Protein AF-A0AAV1NYB8-F1 (afdb_monomer_lite)

Structure (mmCIF, N/CA/C/O backbone):
data_AF-A0AAV1NYB8-F1
#
_entry.id   AF-A0AAV1NYB8-F1
#
loop_
_atom_site.group_PDB
_atom_site.id
_atom_site.type_symbol
_atom_site.label_atom_id
_atom_site.label_alt_id
_atom_site.label_comp_id
_atom_site.label_asym_id
_atom_site.label_entity_id
_atom_site.label_seq_id
_atom_site.pdbx_PDB_ins_code
_atom_site.Cartn_x
_atom_site.Cartn_y
_atom_site.Cartn_z
_atom_site.occupancy
_atom_site.B_iso_or_equiv
_atom_site.auth_seq_id
_atom_site.auth_comp_id
_atom_site.auth_asym_id
_atom_site.auth_atom_id
_atom_site.pdbx_PDB_model_num
ATOM 1 N N . MET A 1 1 ? 60.562 -51.998 -95.202 1.00 35.28 1 MET A N 1
ATOM 2 C CA . MET A 1 1 ? 60.483 -51.158 -93.987 1.00 35.28 1 MET A CA 1
ATOM 3 C C . MET A 1 1 ? 59.344 -50.171 -94.219 1.00 35.28 1 MET A C 1
ATOM 5 O O . MET A 1 1 ? 59.458 -49.391 -95.149 1.00 35.28 1 MET A O 1
ATOM 9 N N . THR A 1 2 ? 58.123 -50.506 -93.773 1.00 35.06 2 THR A N 1
ATOM 10 C CA . THR A 1 2 ? 57.454 -50.015 -92.529 1.00 35.06 2 THR A CA 1
ATOM 11 C C . THR A 1 2 ? 57.123 -48.520 -92.637 1.00 35.06 2 THR A C 1
ATOM 13 O O . THR A 1 2 ? 58.042 -47.716 -92.606 1.00 35.06 2 THR A O 1
ATOM 16 N N . LEU A 1 3 ? 55.913 -48.127 -93.057 1.00 37.06 3 LEU A N 1
ATOM 17 C CA . LEU A 1 3 ? 54.604 -48.089 -92.360 1.00 37.06 3 LEU A CA 1
ATOM 18 C C . LEU A 1 3 ? 54.512 -47.000 -91.270 1.00 37.06 3 LEU A C 1
ATOM 20 O O . LEU A 1 3 ? 55.313 -47.002 -90.344 1.00 37.06 3 LEU A O 1
ATOM 24 N N . ALA A 1 4 ? 53.423 -46.225 -91.380 1.00 39.03 4 ALA A N 1
ATOM 25 C CA . ALA A 1 4 ? 52.626 -45.570 -90.334 1.00 39.03 4 ALA A CA 1
ATOM 26 C C . ALA A 1 4 ? 52.867 -44.076 -90.037 1.00 39.03 4 ALA A C 1
ATOM 28 O O . ALA A 1 4 ? 53.875 -43.682 -89.460 1.00 39.03 4 ALA A O 1
ATOM 29 N N . ASP A 1 5 ? 51.855 -43.290 -90.426 1.00 39.59 5 ASP A N 1
ATOM 30 C CA . ASP A 1 5 ? 51.151 -42.261 -89.650 1.00 39.59 5 ASP A CA 1
ATOM 31 C C . ASP A 1 5 ? 51.909 -41.580 -88.504 1.00 39.59 5 ASP A C 1
ATOM 33 O O . ASP A 1 5 ? 52.023 -42.106 -87.397 1.00 39.59 5 ASP A O 1
ATOM 37 N N . ALA A 1 6 ? 52.258 -40.314 -88.725 1.00 41.47 6 ALA A N 1
ATOM 38 C CA . ALA A 1 6 ? 52.273 -39.331 -87.656 1.00 41.47 6 ALA A CA 1
ATOM 39 C C . ALA A 1 6 ? 51.040 -38.445 -87.845 1.00 41.47 6 ALA A C 1
ATOM 41 O O . ALA A 1 6 ? 50.960 -37.657 -88.785 1.00 41.47 6 ALA A O 1
ATOM 42 N N . VAL A 1 7 ? 50.060 -38.655 -86.968 1.00 41.53 7 VAL A N 1
ATOM 43 C CA . VAL A 1 7 ? 48.890 -37.804 -86.755 1.00 41.53 7 VAL A CA 1
ATOM 44 C C . VAL A 1 7 ? 49.335 -36.344 -86.776 1.00 41.53 7 VAL A C 1
ATOM 46 O O . VAL A 1 7 ? 50.182 -35.949 -85.973 1.00 41.53 7 VAL A O 1
ATOM 49 N N . ASP A 1 8 ? 48.758 -35.557 -87.683 1.00 40.66 8 ASP A N 1
ATOM 50 C CA . ASP A 1 8 ? 48.835 -34.102 -87.643 1.00 40.66 8 ASP A CA 1
ATOM 51 C C . ASP A 1 8 ? 48.134 -33.631 -86.362 1.00 40.66 8 ASP A C 1
ATOM 53 O O . ASP A 1 8 ? 46.942 -33.333 -86.327 1.00 40.66 8 ASP A O 1
ATOM 57 N N . LEU A 1 9 ? 48.895 -33.612 -85.268 1.00 45.50 9 LEU A N 1
ATOM 58 C CA . LEU A 1 9 ? 48.619 -32.846 -84.060 1.00 45.50 9 LEU A CA 1
ATOM 59 C C . LEU A 1 9 ? 48.917 -31.371 -84.351 1.00 45.50 9 LEU A C 1
ATOM 61 O O . LEU A 1 9 ? 49.627 -30.707 -83.592 1.00 45.50 9 LEU A O 1
ATOM 65 N N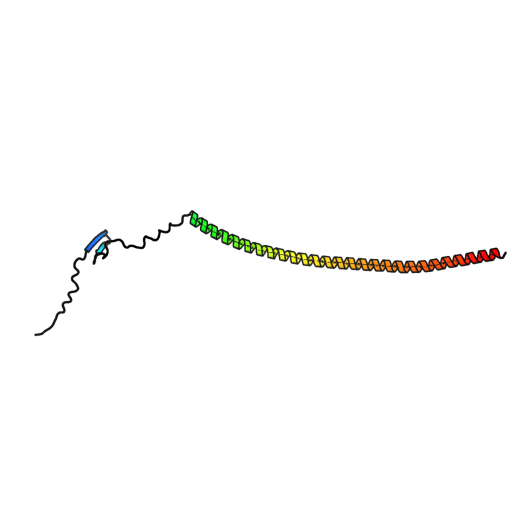 . GLY A 1 10 ? 48.359 -30.866 -85.453 1.00 37.03 10 GLY A N 1
ATOM 66 C CA . GLY A 1 10 ? 48.210 -29.458 -85.762 1.00 37.03 10 GLY A CA 1
ATOM 67 C C . GLY A 1 10 ? 47.242 -28.853 -84.758 1.00 37.03 10 GLY A C 1
ATOM 68 O O . GLY A 1 10 ? 46.109 -28.498 -85.076 1.00 37.03 10 GLY A O 1
ATOM 69 N N . TRP A 1 11 ? 47.699 -28.793 -83.507 1.00 41.50 11 TRP A N 1
ATOM 70 C CA . TRP A 1 11 ? 47.215 -27.910 -82.471 1.00 41.50 11 TRP A CA 1
ATOM 71 C C . TRP A 1 11 ? 46.990 -26.572 -83.154 1.00 41.50 11 TRP A C 1
ATOM 73 O O . TRP A 1 11 ? 47.924 -26.020 -83.738 1.00 41.50 11 TRP A O 1
ATOM 83 N N . CYS A 1 12 ? 45.727 -26.148 -83.170 1.00 42.94 12 CYS A N 1
ATOM 84 C CA . CYS A 1 12 ? 45.242 -24.928 -83.788 1.00 42.94 12 CYS A CA 1
ATOM 85 C C . CYS A 1 12 ? 46.342 -23.870 -83.841 1.00 42.94 12 CYS A C 1
ATOM 87 O O . CYS A 1 12 ? 46.847 -23.478 -82.790 1.00 42.94 12 CYS A O 1
ATOM 89 N N . VAL A 1 13 ? 46.713 -23.438 -85.049 1.00 45.97 13 VAL A N 1
ATOM 90 C CA . VAL A 1 13 ? 47.602 -22.297 -85.268 1.00 45.97 13 VAL A CA 1
ATOM 91 C C . VAL A 1 13 ? 47.065 -21.149 -84.412 1.00 45.97 13 VAL A C 1
ATOM 93 O O . VAL A 1 13 ? 46.050 -20.548 -84.765 1.00 45.97 13 VAL A O 1
ATOM 96 N N . ILE A 1 14 ? 47.695 -20.881 -83.263 1.00 51.56 14 ILE A N 1
ATOM 97 C CA . ILE A 1 14 ? 47.391 -19.703 -82.452 1.00 51.56 14 ILE A CA 1
ATOM 98 C C . ILE A 1 14 ? 47.969 -18.538 -83.249 1.00 51.56 14 ILE A C 1
ATOM 100 O O . ILE A 1 14 ? 49.130 -18.167 -83.092 1.00 51.56 14 ILE A O 1
ATOM 104 N N . LYS A 1 15 ? 47.182 -18.041 -84.205 1.00 57.72 15 LYS A N 1
ATOM 105 C CA . LYS A 1 15 ? 47.418 -16.738 -84.810 1.00 57.72 15 LYS A CA 1
ATOM 106 C C . LYS A 1 15 ? 47.215 -15.704 -83.702 1.00 57.72 15 LYS A C 1
ATOM 108 O O . LYS A 1 15 ? 46.147 -15.662 -83.100 1.00 57.72 15 LYS A O 1
ATOM 113 N N . ASP A 1 16 ? 48.281 -14.941 -83.472 1.00 70.62 16 ASP A N 1
ATOM 114 C CA . ASP A 1 16 ? 48.339 -13.663 -82.760 1.00 70.62 16 ASP A CA 1
ATOM 115 C C . ASP A 1 16 ? 48.243 -13.725 -81.217 1.00 70.62 16 ASP A C 1
ATOM 117 O O . ASP A 1 16 ? 47.220 -13.413 -80.616 1.00 70.62 16 ASP A O 1
ATOM 121 N N . VAL A 1 17 ? 49.357 -14.095 -80.561 1.00 81.25 17 VAL A N 1
ATOM 122 C CA . VAL A 1 17 ? 49.614 -13.793 -79.135 1.00 81.25 17 VAL A CA 1
ATOM 123 C C . VAL A 1 17 ? 50.189 -12.381 -79.029 1.00 81.25 17 VAL A C 1
ATOM 125 O O . VAL A 1 17 ? 51.255 -12.113 -79.587 1.00 81.25 17 VAL A O 1
ATOM 128 N N . GLU A 1 18 ? 49.528 -11.501 -78.279 1.00 83.12 18 GLU A N 1
ATOM 129 C CA . GLU A 1 18 ? 50.000 -10.138 -78.013 1.00 83.12 18 GLU A CA 1
ATOM 130 C C . GLU A 1 18 ? 50.558 -10.036 -76.587 1.00 83.12 18 GLU A C 1
ATOM 132 O O . GLU A 1 18 ? 49.919 -10.464 -75.624 1.00 83.12 18 GLU A O 1
ATOM 137 N N . VAL A 1 19 ? 51.767 -9.483 -76.445 1.00 86.75 19 VAL A N 1
ATOM 138 C CA . VAL A 1 19 ? 52.413 -9.251 -75.145 1.00 86.75 19 VAL A CA 1
ATOM 139 C C . VAL A 1 19 ? 52.644 -7.758 -74.963 1.00 86.75 19 VAL A C 1
ATOM 141 O O . VAL A 1 19 ? 53.418 -7.152 -75.703 1.00 86.75 19 VAL A O 1
ATOM 144 N N . ILE A 1 20 ? 52.006 -7.176 -73.951 1.00 89.44 20 ILE A N 1
ATOM 145 C CA . ILE A 1 20 ? 52.135 -5.765 -73.588 1.00 89.44 20 ILE A CA 1
ATOM 146 C C . ILE A 1 20 ? 53.024 -5.684 -72.349 1.00 89.44 20 ILE A C 1
ATOM 148 O O . ILE A 1 20 ? 52.659 -6.144 -71.268 1.00 89.44 20 ILE A O 1
ATOM 152 N N . GLU A 1 21 ? 54.223 -5.121 -72.480 1.00 88.81 21 GLU A N 1
ATOM 153 C CA . GLU A 1 21 ? 55.108 -4.929 -71.328 1.00 88.81 21 GLU A CA 1
ATOM 154 C C . GLU A 1 21 ? 54.565 -3.825 -70.406 1.00 88.81 21 GLU A C 1
ATOM 156 O O . GLU A 1 21 ? 54.345 -2.700 -70.847 1.00 88.81 21 GLU A O 1
ATOM 161 N N . LEU A 1 22 ? 54.380 -4.123 -69.114 1.00 92.31 22 LEU A N 1
ATOM 162 C CA . LEU A 1 22 ? 53.869 -3.152 -68.136 1.00 92.31 22 LEU A CA 1
ATOM 163 C C . LEU A 1 22 ? 55.003 -2.467 -67.369 1.00 92.31 22 LEU A C 1
ATOM 165 O O . LEU A 1 22 ? 55.079 -1.241 -67.306 1.00 92.31 22 LEU A O 1
ATOM 169 N N . ASN A 1 23 ? 55.864 -3.244 -66.705 1.00 90.25 23 ASN A N 1
ATOM 170 C CA . ASN A 1 23 ? 56.902 -2.683 -65.839 1.00 90.25 23 ASN A CA 1
ATOM 171 C C . ASN A 1 23 ? 58.098 -3.629 -65.702 1.00 90.25 23 ASN A C 1
ATOM 173 O O . ASN A 1 23 ? 57.928 -4.838 -65.564 1.00 90.25 23 ASN A O 1
ATOM 177 N N . LYS A 1 24 ? 59.313 -3.077 -65.669 1.00 92.12 24 LYS A N 1
ATOM 178 C CA . LYS A 1 24 ? 60.544 -3.819 -65.378 1.00 92.12 24 LYS A CA 1
ATOM 179 C C . LYS A 1 24 ? 61.263 -3.154 -64.208 1.00 92.12 24 LYS A C 1
ATOM 181 O O . LYS A 1 24 ? 61.545 -1.958 -64.240 1.00 92.12 24 LYS A O 1
ATOM 186 N N . ARG A 1 25 ? 61.563 -3.934 -63.171 1.00 93.62 25 ARG A N 1
ATOM 187 C CA . ARG A 1 25 ? 62.316 -3.515 -61.979 1.00 93.62 25 ARG A CA 1
ATOM 188 C C . ARG A 1 25 ? 63.496 -4.453 -61.757 1.00 93.62 25 ARG A C 1
ATOM 190 O O . ARG A 1 25 ? 63.549 -5.543 -62.315 1.00 93.62 25 ARG A O 1
ATOM 197 N N . ALA A 1 26 ? 64.426 -4.055 -60.890 1.00 89.12 26 ALA A N 1
ATOM 198 C CA . ALA A 1 26 ? 65.594 -4.873 -60.553 1.00 89.12 26 ALA A CA 1
ATOM 199 C C . ALA A 1 26 ? 65.224 -6.280 -60.039 1.00 89.12 26 ALA A C 1
ATOM 201 O O . ALA A 1 26 ? 65.970 -7.228 -60.252 1.00 89.12 26 ALA A O 1
ATOM 202 N N . SER A 1 27 ? 64.062 -6.419 -59.392 1.00 90.62 27 SER A N 1
ATOM 203 C CA . SER A 1 27 ? 63.557 -7.683 -58.850 1.00 90.62 27 SER A CA 1
ATOM 204 C C . SER A 1 27 ? 62.718 -8.516 -59.827 1.00 90.62 27 SER A C 1
ATOM 206 O O . SER A 1 27 ? 62.319 -9.619 -59.465 1.00 90.62 27 SER A O 1
ATOM 208 N N . GLY A 1 28 ? 62.409 -8.021 -61.031 1.00 93.44 28 GLY A N 1
ATOM 209 C CA . GLY A 1 28 ? 61.590 -8.767 -61.988 1.00 93.44 28 GLY A CA 1
ATOM 210 C C . GLY A 1 28 ? 60.888 -7.912 -63.039 1.00 93.44 28 GLY A C 1
ATOM 211 O O . GLY A 1 28 ? 61.057 -6.696 -63.114 1.00 93.44 28 GLY A O 1
ATOM 212 N N . GLN A 1 29 ? 60.088 -8.570 -63.873 1.00 93.00 29 GLN A N 1
ATOM 213 C CA . GLN A 1 29 ? 59.397 -7.959 -65.008 1.00 93.00 29 GLN A CA 1
ATOM 214 C C . GLN A 1 29 ? 57.924 -8.385 -65.014 1.00 93.00 29 GLN A C 1
ATOM 216 O O . GLN A 1 29 ? 57.616 -9.526 -64.678 1.00 93.00 29 GLN A O 1
ATOM 221 N N . ALA A 1 30 ? 57.031 -7.465 -65.377 1.00 94.69 30 ALA A N 1
ATOM 222 C CA . ALA A 1 30 ? 55.590 -7.665 -65.480 1.00 94.69 30 ALA A CA 1
ATOM 223 C C . ALA A 1 30 ? 55.106 -7.276 -66.881 1.00 94.69 30 ALA A C 1
ATOM 225 O O . ALA A 1 30 ? 55.493 -6.232 -67.415 1.00 94.69 30 ALA A O 1
ATOM 226 N N . PHE A 1 31 ? 54.250 -8.114 -67.453 1.00 94.00 31 PHE A N 1
ATOM 227 C CA . PHE A 1 31 ? 53.662 -7.954 -68.777 1.00 94.00 31 PHE A CA 1
ATOM 228 C C . PHE A 1 31 ? 52.267 -8.588 -68.799 1.00 94.00 31 PHE A C 1
ATOM 230 O O . PHE A 1 31 ? 51.979 -9.496 -68.017 1.00 94.00 31 PHE A O 1
ATOM 237 N N . GLU A 1 32 ? 51.408 -8.090 -69.677 1.00 91.50 32 GLU A N 1
ATOM 238 C CA . GLU A 1 32 ? 50.081 -8.625 -69.955 1.00 91.50 32 GLU A CA 1
ATOM 239 C C . GLU A 1 32 ? 50.150 -9.458 -71.236 1.00 91.50 32 GLU A C 1
ATOM 241 O O . GLU A 1 32 ? 50.779 -9.051 -72.210 1.00 91.50 32 GLU A O 1
ATOM 246 N N . VAL A 1 33 ? 49.541 -10.645 -71.221 1.00 92.19 33 VAL A N 1
ATOM 247 C CA . VAL A 1 33 ? 49.488 -11.541 -72.383 1.00 92.19 33 VAL A CA 1
ATOM 248 C C . VAL A 1 33 ? 48.040 -11.712 -72.802 1.00 92.19 33 VAL A C 1
ATOM 250 O O . VAL A 1 33 ? 47.242 -12.290 -72.061 1.00 92.19 33 VAL A O 1
ATOM 253 N N . ILE A 1 34 ? 47.717 -11.258 -74.008 1.00 87.94 34 ILE A N 1
ATOM 254 C CA . ILE A 1 34 ? 46.392 -11.390 -74.604 1.00 87.94 34 ILE A CA 1
ATOM 255 C C . ILE A 1 34 ? 46.460 -12.512 -75.642 1.00 87.94 34 ILE A C 1
ATOM 257 O O . ILE A 1 34 ? 47.070 -12.383 -76.699 1.00 87.94 34 ILE A O 1
ATOM 261 N N . LEU A 1 35 ? 45.844 -13.649 -75.309 1.00 88.50 35 LEU A N 1
ATOM 262 C CA . LEU A 1 35 ? 45.751 -14.820 -76.196 1.00 88.50 35 LEU A CA 1
ATOM 263 C C . LEU A 1 35 ? 44.560 -14.735 -77.159 1.00 88.50 35 LEU A C 1
ATOM 265 O O . LEU A 1 35 ? 44.519 -15.424 -78.173 1.00 88.50 35 LEU A O 1
ATOM 269 N N . LYS A 1 36 ? 43.549 -13.944 -76.791 1.00 85.19 36 LYS A N 1
ATOM 270 C CA . LYS A 1 36 ? 42.352 -13.676 -77.581 1.00 85.19 36 LYS A CA 1
ATOM 271 C C . LYS A 1 36 ? 41.812 -12.307 -77.162 1.00 85.19 36 LYS A C 1
ATOM 273 O O . LYS A 1 36 ? 41.611 -12.115 -75.960 1.00 85.19 36 LYS A O 1
ATOM 278 N N . PRO A 1 37 ? 41.555 -11.380 -78.100 1.00 80.38 37 PRO A N 1
ATOM 279 C CA . PRO A 1 37 ? 40.959 -10.097 -77.758 1.00 80.38 37 PRO A CA 1
ATOM 280 C C . PRO A 1 37 ? 39.559 -10.294 -77.147 1.00 80.38 37 PRO A C 1
ATOM 282 O O . PRO A 1 37 ? 38.903 -11.317 -77.411 1.00 80.38 37 PRO A O 1
ATOM 285 N N . PRO A 1 38 ? 39.089 -9.351 -76.310 1.00 80.75 38 PRO A N 1
ATOM 286 C CA . PRO A 1 38 ? 37.746 -9.416 -75.749 1.00 80.75 38 PRO A CA 1
ATOM 287 C C . PRO A 1 38 ? 36.716 -9.566 -76.877 1.00 80.75 38 PRO A C 1
ATOM 289 O O . PRO A 1 38 ? 36.819 -8.952 -77.930 1.00 80.75 38 PRO A O 1
ATOM 292 N N . SER A 1 39 ? 35.714 -10.429 -76.680 1.00 78.38 39 SER A N 1
ATOM 293 C CA . SER A 1 39 ? 34.677 -10.675 -77.705 1.00 78.38 39 SER A CA 1
ATOM 294 C C . SER A 1 39 ? 33.644 -9.543 -77.796 1.00 78.38 39 SER A C 1
ATOM 296 O O . SER A 1 39 ? 32.763 -9.576 -78.650 1.00 78.38 39 SER A O 1
ATOM 298 N N . PHE A 1 40 ? 33.748 -8.567 -76.895 1.00 78.81 40 PHE A N 1
ATOM 299 C CA . PHE A 1 40 ? 32.944 -7.362 -76.813 1.00 78.81 40 PHE A CA 1
ATOM 300 C C . PHE A 1 40 ? 33.901 -6.211 -76.497 1.00 78.81 40 PHE A C 1
ATOM 302 O O . PHE A 1 40 ? 34.535 -6.222 -75.446 1.00 78.81 40 PHE A O 1
ATOM 309 N N . ASP A 1 41 ? 34.000 -5.238 -77.401 1.00 68.31 41 ASP A N 1
ATOM 310 C CA . ASP A 1 41 ? 34.868 -4.059 -77.241 1.00 68.31 41 ASP A CA 1
ATOM 311 C C . ASP A 1 41 ? 34.332 -3.050 -76.205 1.00 68.31 41 ASP A C 1
ATOM 313 O O . ASP A 1 41 ? 34.935 -2.004 -75.967 1.00 68.31 41 ASP A O 1
ATOM 317 N N . GLY A 1 42 ? 33.180 -3.331 -75.589 1.00 69.56 42 GLY A N 1
ATOM 318 C CA . GLY A 1 42 ? 32.616 -2.508 -74.527 1.00 69.56 42 GLY A CA 1
ATOM 319 C C . GLY A 1 42 ? 33.083 -2.934 -73.135 1.00 69.56 42 GLY A C 1
ATOM 320 O O . GLY A 1 42 ? 33.382 -4.096 -72.862 1.00 69.56 42 GLY A O 1
ATOM 321 N N . VAL A 1 43 ? 33.103 -1.972 -72.214 1.00 72.94 43 VAL A N 1
ATOM 322 C CA . VAL A 1 43 ? 33.281 -2.229 -70.778 1.00 72.94 43 VAL A CA 1
ATOM 323 C C . VAL A 1 43 ? 32.157 -3.165 -70.307 1.00 72.94 43 VAL A C 1
ATOM 325 O O . VAL A 1 43 ? 31.017 -2.964 -70.735 1.00 72.94 43 VAL A O 1
ATOM 328 N N . PRO A 1 44 ? 32.418 -4.165 -69.438 1.00 71.75 44 PRO A N 1
ATOM 329 C CA . PRO A 1 44 ? 31.353 -4.983 -68.869 1.00 71.75 44 PRO A CA 1
ATOM 330 C C . PRO A 1 44 ? 30.241 -4.088 -68.305 1.00 71.75 44 PRO A C 1
ATOM 332 O O . PRO A 1 44 ? 30.514 -3.252 -67.441 1.00 71.75 44 PRO A O 1
ATOM 335 N N . GLU A 1 45 ? 28.997 -4.257 -68.767 1.00 62.78 45 GLU A N 1
ATOM 336 C CA . GLU A 1 45 ? 27.815 -3.633 -68.158 1.00 62.78 45 GLU A CA 1
ATOM 337 C C . GLU A 1 45 ? 27.556 -4.291 -66.794 1.00 62.78 45 GLU A C 1
ATOM 339 O O . GLU A 1 45 ? 26.614 -5.055 -66.584 1.00 62.78 45 GLU A O 1
ATOM 344 N N . LEU A 1 46 ? 28.439 -4.036 -65.832 1.00 62.75 46 LEU A N 1
ATOM 345 C CA . LEU A 1 46 ? 28.221 -4.379 -64.441 1.00 62.75 46 LEU A CA 1
ATOM 346 C C . LEU A 1 46 ? 27.136 -3.438 -63.923 1.00 62.75 46 LEU A C 1
ATOM 348 O O . LEU A 1 46 ? 27.488 -2.362 -63.461 1.00 62.75 46 LEU A O 1
ATOM 352 N N . ASN A 1 47 ? 25.857 -3.819 -64.085 1.00 58.38 47 ASN A N 1
ATOM 353 C CA . ASN A 1 47 ? 24.639 -3.102 -63.666 1.00 58.38 47 ASN A CA 1
ATOM 354 C C . ASN A 1 47 ? 24.920 -1.768 -62.953 1.00 58.38 47 ASN A C 1
ATOM 356 O O . ASN A 1 47 ? 24.774 -1.640 -61.736 1.00 58.38 47 ASN A O 1
ATOM 360 N N . THR A 1 48 ? 25.309 -0.755 -63.727 1.00 53.25 48 THR A N 1
ATOM 361 C CA . THR A 1 48 ? 25.543 0.610 -63.237 1.00 53.25 48 THR A CA 1
ATOM 362 C C . THR A 1 48 ? 24.220 1.303 -62.894 1.00 53.25 48 THR A C 1
ATOM 364 O O . THR A 1 48 ? 24.208 2.429 -62.408 1.00 53.25 48 THR A O 1
ATOM 367 N N . SER A 1 49 ? 23.096 0.609 -63.116 1.00 54.00 49 SER A N 1
ATOM 368 C CA . SER A 1 49 ? 21.732 1.005 -62.773 1.00 54.00 49 SER A CA 1
ATOM 369 C C . SER A 1 49 ? 21.432 0.945 -61.277 1.00 54.00 49 SER A C 1
ATOM 371 O O . SER A 1 49 ? 20.461 1.560 -60.835 1.00 54.00 49 SER A O 1
ATOM 373 N N . MET A 1 50 ? 22.247 0.245 -60.479 1.00 58.53 50 MET A N 1
ATOM 374 C CA . MET A 1 50 ? 22.140 0.344 -59.029 1.00 58.53 50 MET A CA 1
ATOM 375 C C . MET A 1 50 ? 22.821 1.644 -58.599 1.00 58.53 50 MET A C 1
ATOM 377 O O . MET A 1 50 ? 24.043 1.743 -58.733 1.00 58.53 50 MET A O 1
ATOM 381 N N . PRO A 1 51 ? 22.079 2.647 -58.084 1.00 64.19 51 PRO A N 1
ATOM 382 C CA . PRO A 1 51 ? 22.713 3.848 -57.567 1.00 64.19 51 PRO A CA 1
ATOM 383 C C . PRO A 1 51 ? 23.732 3.416 -56.518 1.00 64.19 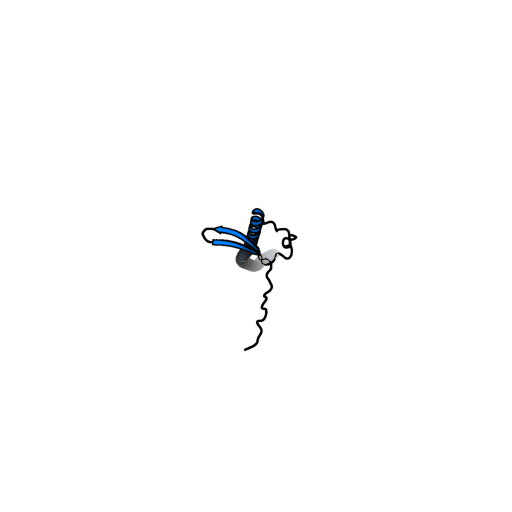51 PRO A C 1
ATOM 385 O O . PRO A 1 51 ? 23.374 2.688 -55.583 1.00 64.19 51 PRO A O 1
ATOM 388 N N . GLN A 1 52 ? 24.992 3.839 -56.685 1.00 67.75 52 GLN A N 1
ATOM 389 C CA . GLN A 1 52 ? 26.000 3.686 -55.642 1.00 67.75 52 GLN A CA 1
ATOM 390 C C . GLN A 1 52 ? 25.366 4.200 -54.352 1.00 67.75 52 GLN A C 1
ATOM 392 O O . GLN A 1 52 ? 24.973 5.368 -54.253 1.00 67.75 52 GLN A O 1
ATOM 397 N N . ARG A 1 53 ? 25.166 3.294 -53.389 1.00 72.94 53 ARG A N 1
ATOM 398 C CA . ARG A 1 53 ? 24.689 3.684 -52.068 1.00 72.94 53 ARG A CA 1
ATOM 399 C C . ARG A 1 53 ? 25.724 4.673 -51.558 1.00 72.94 53 ARG A C 1
ATOM 401 O O . ARG A 1 53 ? 26.893 4.324 -51.462 1.00 72.94 53 ARG A O 1
ATOM 408 N N . ARG A 1 54 ? 25.300 5.914 -51.317 1.00 82.31 54 ARG A N 1
ATOM 409 C CA . ARG A 1 54 ? 26.174 6.901 -50.691 1.00 82.31 54 ARG A CA 1
ATOM 410 C C . ARG A 1 54 ? 26.624 6.327 -49.358 1.00 82.31 54 ARG A C 1
ATOM 412 O O . ARG A 1 54 ? 25.786 5.823 -48.604 1.00 82.31 54 ARG A O 1
ATOM 419 N N . ASP A 1 55 ? 27.925 6.383 -49.110 1.00 86.19 55 ASP A N 1
ATOM 420 C CA . ASP A 1 55 ? 28.460 6.002 -47.815 1.00 86.19 55 ASP A CA 1
ATOM 421 C C . ASP A 1 55 ? 27.832 6.902 -46.744 1.00 86.19 55 ASP A C 1
ATOM 423 O O . ASP A 1 55 ? 27.681 8.109 -46.972 1.00 86.19 55 ASP A O 1
ATOM 427 N N . PRO A 1 56 ? 27.399 6.328 -45.608 1.00 88.44 56 PRO A N 1
ATOM 428 C CA . PRO A 1 56 ? 26.739 7.097 -44.570 1.00 88.44 56 PRO A CA 1
ATOM 429 C C . PRO A 1 56 ? 27.679 8.167 -44.012 1.00 88.44 56 PRO A C 1
ATOM 431 O O . PRO A 1 56 ? 28.868 7.916 -43.793 1.00 88.44 56 PRO A O 1
ATOM 434 N N . SER A 1 57 ? 27.136 9.355 -43.752 1.00 94.69 57 SER A N 1
ATOM 435 C CA . SER A 1 57 ? 27.902 10.434 -43.129 1.00 94.69 57 SER A CA 1
ATOM 436 C C . SER A 1 57 ? 28.210 10.112 -41.660 1.00 94.69 57 SER A C 1
ATOM 438 O O . SER A 1 57 ? 27.550 9.282 -41.028 1.00 94.69 57 SER A O 1
ATOM 440 N N . LEU A 1 58 ? 29.197 10.801 -41.079 1.00 96.75 58 LEU A N 1
ATOM 441 C CA . LEU A 1 58 ? 29.518 10.662 -39.654 1.00 96.75 58 LEU A CA 1
ATOM 442 C C . LEU A 1 58 ? 28.294 10.933 -38.760 1.00 96.75 58 LEU A C 1
ATOM 444 O O . LEU A 1 58 ? 28.065 10.202 -37.799 1.00 96.75 58 LEU A O 1
ATOM 448 N N . GLU A 1 59 ? 27.487 11.934 -39.112 1.00 96.56 59 GLU A N 1
ATOM 449 C CA . GLU A 1 59 ? 26.261 12.294 -38.393 1.00 96.56 59 GLU A CA 1
ATOM 450 C C . GLU A 1 59 ? 25.210 11.175 -38.469 1.00 96.56 59 GLU A C 1
ATOM 452 O O . GLU A 1 59 ? 24.592 10.824 -37.465 1.00 96.56 59 GLU A O 1
ATOM 457 N N . GLU A 1 60 ? 25.034 10.545 -39.636 1.00 96.62 60 GLU A N 1
ATOM 458 C CA . GLU A 1 60 ? 24.100 9.423 -39.797 1.00 96.62 60 GLU A CA 1
ATOM 459 C C . GLU A 1 60 ? 24.531 8.190 -38.991 1.00 96.62 60 GLU A C 1
ATOM 461 O O . GLU A 1 60 ? 23.681 7.469 -38.454 1.00 96.62 60 GLU A O 1
ATOM 466 N N . ILE A 1 61 ? 25.841 7.945 -38.887 1.00 97.19 61 ILE A N 1
ATOM 467 C CA . ILE A 1 61 ? 26.403 6.878 -38.049 1.00 97.19 61 ILE A CA 1
ATOM 468 C C . ILE A 1 61 ? 26.157 7.196 -36.570 1.00 97.19 61 ILE A C 1
ATOM 470 O O . ILE A 1 61 ? 25.611 6.351 -35.856 1.00 97.19 61 ILE A O 1
ATOM 474 N N . GLN A 1 62 ? 26.494 8.409 -36.121 1.00 98.25 62 GLN A N 1
ATOM 475 C CA . GLN A 1 62 ? 26.286 8.851 -34.737 1.00 98.25 62 GLN A CA 1
ATOM 476 C C . GLN A 1 62 ? 24.815 8.754 -34.334 1.00 98.25 62 GLN A C 1
ATOM 478 O O . GLN A 1 62 ? 24.494 8.095 -33.347 1.00 98.25 62 GLN A O 1
ATOM 483 N N . LYS A 1 63 ? 23.904 9.266 -35.164 1.00 98.19 63 LYS A N 1
ATOM 484 C CA . LYS A 1 63 ? 22.460 9.200 -34.914 1.00 98.19 63 LYS A CA 1
ATOM 485 C C . LYS A 1 63 ? 21.950 7.765 -34.753 1.00 98.19 63 LYS A C 1
ATOM 487 O O . LYS A 1 63 ? 21.068 7.505 -33.935 1.00 98.19 63 LYS A O 1
ATOM 492 N N . LYS A 1 64 ? 22.482 6.805 -35.519 1.00 98.12 64 LYS A N 1
ATOM 493 C CA . LYS A 1 64 ? 22.115 5.384 -35.368 1.00 98.12 64 LYS A CA 1
ATOM 494 C C . LYS A 1 64 ? 22.651 4.780 -34.069 1.00 98.12 64 LYS A C 1
ATOM 496 O O . LYS A 1 64 ? 21.946 3.966 -33.466 1.00 98.12 64 LYS A O 1
ATOM 501 N N . LEU A 1 65 ? 23.859 5.161 -33.651 1.00 98.56 65 LEU A N 1
ATOM 502 C CA . LEU A 1 65 ? 24.453 4.729 -32.384 1.00 98.56 65 LEU A CA 1
ATOM 503 C C . LEU A 1 65 ? 23.676 5.293 -31.190 1.00 98.56 65 LEU A C 1
ATOM 505 O O . LEU A 1 65 ? 23.275 4.517 -30.322 1.00 98.56 65 LEU A O 1
ATOM 509 N N . GLU A 1 66 ? 23.374 6.590 -31.203 1.00 98.19 66 GLU A N 1
ATOM 510 C CA . GLU A 1 66 ? 22.551 7.260 -30.190 1.00 98.19 66 GLU A CA 1
ATOM 511 C C . GLU A 1 66 ? 21.155 6.640 -30.117 1.00 98.19 66 GLU A C 1
ATOM 513 O O . GLU A 1 66 ? 20.700 6.263 -29.044 1.00 98.19 66 GLU A O 1
ATOM 518 N N . ALA A 1 67 ? 20.494 6.402 -31.255 1.00 98.56 67 ALA A N 1
ATOM 519 C CA . ALA A 1 67 ? 19.186 5.749 -31.254 1.00 98.56 67 ALA A CA 1
ATOM 520 C C . ALA A 1 67 ? 19.231 4.331 -30.652 1.00 98.56 67 ALA A C 1
ATOM 522 O O . ALA A 1 67 ? 18.253 3.877 -30.056 1.00 98.56 67 ALA A O 1
ATOM 523 N N . ALA A 1 68 ? 20.336 3.598 -30.822 1.00 98.62 68 ALA A N 1
ATOM 524 C CA . ALA A 1 68 ? 20.523 2.300 -30.178 1.00 98.62 68 ALA A CA 1
ATOM 525 C C . ALA A 1 68 ? 20.795 2.431 -28.673 1.00 98.62 68 ALA A C 1
ATOM 527 O O . ALA A 1 68 ? 20.329 1.591 -27.904 1.00 98.62 68 ALA A O 1
ATOM 528 N N . GLU A 1 69 ? 21.523 3.463 -28.257 1.00 98.38 69 GLU A N 1
ATOM 529 C CA . GLU A 1 69 ? 21.756 3.778 -26.851 1.00 98.38 69 GLU A CA 1
ATOM 530 C C . GLU A 1 69 ? 20.465 4.171 -26.135 1.00 98.38 69 GLU A C 1
ATOM 532 O O . GLU A 1 69 ? 20.158 3.591 -25.097 1.00 98.38 69 GLU A O 1
ATOM 537 N N . GLU A 1 70 ? 19.661 5.052 -26.724 1.00 98.44 70 GLU A N 1
ATOM 538 C CA . GLU A 1 70 ? 18.374 5.453 -26.158 1.00 98.44 70 GLU A CA 1
ATOM 539 C C . GLU A 1 70 ? 17.424 4.260 -26.032 1.00 98.44 70 GLU A C 1
ATOM 541 O O . GLU A 1 70 ? 16.790 4.086 -24.997 1.00 98.44 70 GLU A O 1
ATOM 546 N N . ARG A 1 71 ? 17.404 3.335 -27.004 1.00 98.69 71 ARG A N 1
ATOM 547 C CA . ARG A 1 71 ? 16.638 2.083 -26.852 1.00 98.69 71 ARG A CA 1
ATOM 548 C C . ARG A 1 71 ? 17.110 1.237 -25.667 1.00 98.69 71 ARG A C 1
ATOM 550 O O . ARG A 1 71 ? 16.263 0.655 -24.990 1.00 98.69 71 ARG A O 1
ATOM 557 N N . ARG A 1 72 ? 18.422 1.160 -25.403 1.00 98.69 72 ARG A N 1
ATOM 558 C CA . ARG A 1 72 ? 18.949 0.459 -24.216 1.00 98.69 72 ARG A CA 1
ATOM 559 C C . ARG A 1 72 ? 18.529 1.167 -22.930 1.00 98.69 72 ARG A C 1
ATOM 561 O O . ARG A 1 72 ? 18.000 0.507 -22.041 1.00 98.69 72 ARG A O 1
ATOM 568 N N . LYS A 1 73 ? 18.687 2.493 -22.865 1.00 98.62 73 LYS A N 1
ATOM 569 C CA . LYS A 1 73 ? 18.281 3.305 -21.706 1.00 98.62 73 LYS A CA 1
ATOM 570 C C . LYS A 1 73 ? 16.787 3.191 -21.421 1.00 98.62 73 LYS A C 1
ATOM 572 O O . LYS A 1 73 ? 16.410 3.024 -20.270 1.00 98.62 73 LYS A O 1
ATOM 577 N N . CYS A 1 74 ? 15.934 3.218 -22.446 1.00 98.50 74 CYS A N 1
ATOM 578 C CA . CYS A 1 74 ? 14.493 3.034 -22.272 1.00 98.50 74 CYS A CA 1
ATOM 579 C C . CYS A 1 74 ? 14.160 1.656 -21.683 1.00 98.50 74 CYS A C 1
ATOM 581 O O . CYS A 1 74 ? 13.356 1.571 -20.761 1.00 98.50 74 CYS A O 1
ATOM 583 N N . GLN A 1 75 ? 14.781 0.580 -22.178 1.00 98.56 75 GLN A N 1
ATOM 584 C CA . GLN A 1 75 ? 14.552 -0.767 -21.639 1.00 98.56 75 GLN A CA 1
ATOM 585 C C . GLN A 1 75 ? 15.008 -0.888 -20.183 1.00 98.56 75 GLN A C 1
ATOM 587 O O . GLN A 1 75 ? 14.309 -1.480 -19.362 1.00 98.56 75 GLN A O 1
ATOM 592 N N . GLU A 1 76 ? 16.163 -0.311 -19.857 1.00 98.25 76 GLU A N 1
ATOM 593 C CA . GLU A 1 76 ? 16.667 -0.266 -18.487 1.00 98.25 76 GLU A CA 1
ATOM 594 C C . GLU A 1 76 ? 15.742 0.551 -17.575 1.00 98.25 76 GLU A C 1
ATOM 596 O O . GLU A 1 76 ? 15.390 0.091 -16.492 1.00 98.25 76 GLU A O 1
ATOM 601 N N . ALA A 1 77 ? 15.276 1.715 -18.030 1.00 98.50 77 ALA A N 1
ATOM 602 C CA . ALA A 1 77 ? 14.353 2.558 -17.278 1.00 98.50 77 ALA A CA 1
ATOM 603 C C . ALA A 1 77 ? 13.019 1.849 -16.991 1.00 98.50 77 ALA A C 1
ATOM 605 O O . ALA A 1 77 ? 12.544 1.896 -15.858 1.00 98.50 77 ALA A O 1
ATOM 606 N N . GLU A 1 78 ? 12.442 1.143 -17.969 1.00 98.44 78 GLU A N 1
ATOM 607 C CA . GLU A 1 78 ? 11.224 0.346 -17.757 1.00 98.44 78 GLU A CA 1
ATOM 608 C C . GLU A 1 78 ? 11.461 -0.812 -16.775 1.00 98.44 78 GLU A C 1
ATOM 610 O O . GLU A 1 78 ? 10.640 -1.064 -15.890 1.00 98.44 78 GLU A O 1
ATOM 615 N N . MET A 1 79 ? 12.614 -1.485 -16.853 1.00 98.50 79 MET A N 1
ATOM 616 C CA . MET A 1 79 ? 12.979 -2.513 -15.873 1.00 98.50 79 MET A CA 1
ATOM 617 C C . MET A 1 79 ? 13.092 -1.927 -14.459 1.00 98.50 79 MET A C 1
ATOM 619 O O . MET A 1 79 ? 12.539 -2.489 -13.510 1.00 98.50 79 MET A O 1
ATOM 623 N N . LEU A 1 80 ? 13.785 -0.796 -14.309 1.00 98.62 80 LEU A N 1
ATOM 624 C CA . LEU A 1 80 ? 13.948 -0.111 -13.026 1.00 98.62 80 LEU A CA 1
ATOM 625 C C . LEU A 1 80 ? 12.610 0.375 -12.470 1.00 98.62 80 LEU A C 1
ATOM 627 O O . LEU A 1 80 ? 12.372 0.238 -11.270 1.00 98.62 80 LEU A O 1
ATOM 631 N N . LYS A 1 81 ? 11.715 0.872 -13.327 1.00 98.56 81 LYS A N 1
ATOM 632 C CA . LYS A 1 81 ? 10.353 1.255 -12.951 1.00 98.56 81 LYS A CA 1
ATOM 633 C C . LYS A 1 81 ? 9.582 0.067 -12.375 1.00 98.56 81 LYS A C 1
ATOM 635 O O . LYS A 1 81 ? 9.070 0.168 -11.265 1.00 98.56 81 LYS A O 1
ATOM 640 N N . HIS A 1 82 ? 9.585 -1.085 -13.046 1.00 98.56 82 HIS A N 1
ATOM 641 C CA . HIS A 1 82 ? 8.935 -2.289 -12.518 1.00 98.56 82 HIS A CA 1
ATOM 642 C C . HIS A 1 82 ? 9.551 -2.792 -11.206 1.00 98.56 82 HIS A C 1
ATOM 644 O O . HIS A 1 82 ? 8.846 -3.317 -10.341 1.00 98.56 82 HIS A O 1
ATOM 650 N N . LEU A 1 83 ? 10.867 -2.647 -11.026 1.00 98.62 83 LEU A N 1
ATOM 651 C CA . LEU A 1 83 ? 11.507 -2.959 -9.748 1.00 98.62 83 LEU A CA 1
ATOM 652 C C . LEU A 1 83 ? 11.078 -1.974 -8.654 1.00 98.62 83 LEU A C 1
ATOM 654 O O . LEU A 1 83 ? 10.805 -2.408 -7.535 1.00 98.62 83 LEU A O 1
ATOM 658 N N . ALA A 1 84 ? 10.969 -0.682 -8.965 1.00 98.56 84 ALA A N 1
ATOM 659 C CA . ALA A 1 84 ? 10.487 0.334 -8.034 1.00 98.56 84 ALA A CA 1
ATOM 660 C C . ALA A 1 84 ? 9.031 0.077 -7.612 1.00 98.56 84 ALA A C 1
ATOM 662 O O . ALA A 1 84 ? 8.751 0.091 -6.414 1.00 98.56 84 ALA A O 1
ATOM 663 N N . GLU A 1 85 ? 8.151 -0.262 -8.559 1.00 98.56 85 GLU A N 1
ATOM 664 C CA . GLU A 1 85 ? 6.759 -0.667 -8.301 1.00 98.56 85 GLU A CA 1
ATOM 665 C C . GLU A 1 85 ? 6.695 -1.874 -7.346 1.00 98.56 85 GLU A C 1
ATOM 667 O O . GLU A 1 85 ? 5.955 -1.863 -6.364 1.00 98.56 85 GLU A O 1
ATOM 672 N N . LYS A 1 86 ? 7.531 -2.903 -7.555 1.00 98.62 86 LYS A N 1
ATOM 673 C CA . LYS A 1 86 ? 7.603 -4.058 -6.637 1.00 98.62 86 LYS A CA 1
ATOM 674 C C . LYS A 1 86 ? 8.077 -3.670 -5.237 1.00 98.62 86 LYS A C 1
ATOM 676 O O . LYS A 1 86 ? 7.531 -4.156 -4.250 1.00 98.62 86 LYS A O 1
ATOM 681 N N . ARG A 1 87 ? 9.085 -2.799 -5.136 1.00 98.62 87 ARG A N 1
ATOM 682 C CA . ARG A 1 87 ? 9.584 -2.290 -3.847 1.00 98.62 87 ARG A CA 1
ATOM 683 C C . ARG A 1 87 ? 8.532 -1.453 -3.122 1.00 98.62 87 ARG A C 1
ATOM 685 O O . ARG A 1 87 ? 8.498 -1.464 -1.897 1.00 98.62 87 ARG A O 1
ATOM 692 N N . GLU A 1 88 ? 7.718 -0.701 -3.853 1.00 98.44 88 GLU A N 1
ATOM 693 C CA . GLU A 1 88 ? 6.590 0.041 -3.292 1.00 98.44 88 GLU A CA 1
ATOM 694 C C . GLU A 1 88 ? 5.523 -0.900 -2.752 1.00 98.44 88 GLU A C 1
ATOM 696 O O . GLU A 1 88 ? 5.175 -0.798 -1.577 1.00 98.44 88 GLU A O 1
ATOM 701 N N . HIS A 1 89 ? 5.129 -1.897 -3.539 1.00 98.75 89 HIS A N 1
ATOM 702 C CA . HIS A 1 89 ? 4.167 -2.898 -3.098 1.00 98.75 89 HIS A CA 1
ATOM 703 C C . HIS A 1 89 ? 4.624 -3.652 -1.837 1.00 98.75 89 HIS A C 1
ATOM 705 O O . HIS A 1 89 ? 3.841 -3.872 -0.916 1.00 98.75 89 HIS A O 1
ATOM 711 N N . GLU A 1 90 ? 5.908 -4.004 -1.737 1.00 98.38 90 GLU A N 1
ATOM 712 C CA . GLU A 1 90 ? 6.467 -4.610 -0.521 1.00 98.38 90 GLU A CA 1
ATOM 713 C C . GLU A 1 90 ? 6.298 -3.702 0.710 1.00 98.38 90 GLU A C 1
ATOM 715 O O . GLU A 1 90 ? 5.935 -4.188 1.784 1.00 98.38 90 GLU A O 1
ATOM 720 N N . ARG A 1 91 ? 6.509 -2.384 0.567 1.00 98.62 91 ARG A N 1
ATOM 721 C CA . ARG A 1 91 ? 6.284 -1.423 1.661 1.00 98.62 91 ARG A CA 1
ATOM 722 C C . ARG A 1 91 ? 4.808 -1.338 2.039 1.00 98.62 91 ARG A C 1
ATOM 724 O O . ARG A 1 91 ? 4.501 -1.360 3.229 1.00 98.62 91 ARG A O 1
ATOM 731 N N . GLU A 1 92 ? 3.915 -1.283 1.054 1.00 98.56 92 GLU A N 1
ATOM 732 C CA . GLU A 1 92 ? 2.465 -1.249 1.277 1.00 98.56 92 GLU A CA 1
ATOM 733 C C . GLU A 1 92 ? 1.975 -2.486 2.031 1.00 98.56 92 GLU A C 1
ATOM 735 O O . GLU A 1 92 ? 1.199 -2.364 2.976 1.00 98.56 92 GLU A O 1
ATOM 740 N N . VAL A 1 93 ? 2.455 -3.678 1.664 1.00 98.75 93 VAL A N 1
ATOM 741 C CA . VAL A 1 93 ? 2.084 -4.933 2.336 1.00 98.75 93 VAL A CA 1
ATOM 742 C C . VAL A 1 93 ? 2.510 -4.917 3.804 1.00 98.75 93 VAL A C 1
ATOM 744 O O . VAL A 1 93 ? 1.716 -5.272 4.678 1.00 98.75 93 VAL A O 1
ATOM 747 N N . ILE A 1 94 ? 3.735 -4.470 4.094 1.00 98.38 94 ILE A N 1
ATOM 748 C CA . ILE A 1 94 ? 4.235 -4.357 5.471 1.00 98.38 94 ILE A CA 1
ATOM 749 C C . ILE A 1 94 ? 3.406 -3.335 6.254 1.00 98.38 94 ILE A C 1
ATOM 751 O O . ILE A 1 94 ? 2.949 -3.627 7.359 1.00 98.38 94 ILE A O 1
ATOM 755 N N . GLN A 1 95 ? 3.170 -2.155 5.677 1.00 98.56 95 GLN A N 1
ATOM 756 C CA . GLN A 1 95 ? 2.368 -1.105 6.302 1.00 98.56 95 GLN A CA 1
ATOM 757 C C . GLN A 1 95 ? 0.943 -1.583 6.598 1.00 98.56 95 GLN A C 1
ATOM 759 O O . GLN A 1 95 ? 0.448 -1.378 7.706 1.00 98.56 95 GLN A O 1
ATOM 764 N N . LYS A 1 96 ? 0.313 -2.277 5.648 1.00 98.62 96 LYS A N 1
ATOM 765 C CA . LYS A 1 96 ? -1.033 -2.827 5.803 1.00 98.62 96 LYS A CA 1
ATOM 766 C C . LYS A 1 96 ? -1.104 -3.859 6.927 1.00 98.62 96 LYS A C 1
ATOM 768 O O . LYS A 1 96 ? -2.037 -3.817 7.722 1.00 98.62 96 LYS A O 1
ATOM 773 N N . ALA A 1 97 ? -0.105 -4.733 7.050 1.00 98.50 97 ALA A N 1
ATOM 774 C CA . ALA A 1 97 ? -0.048 -5.693 8.151 1.00 98.50 97 ALA A CA 1
ATOM 775 C C . ALA A 1 97 ? 0.022 -4.995 9.524 1.00 98.50 97 ALA A C 1
ATOM 777 O O . ALA A 1 97 ? -0.666 -5.397 10.465 1.00 98.50 97 ALA A O 1
ATOM 778 N N . PHE A 1 98 ? 0.810 -3.918 9.640 1.00 98.31 98 PHE A N 1
ATOM 779 C CA . PHE A 1 98 ? 0.848 -3.107 10.861 1.00 98.31 98 PHE A CA 1
ATOM 780 C C . PHE A 1 98 ? -0.485 -2.407 11.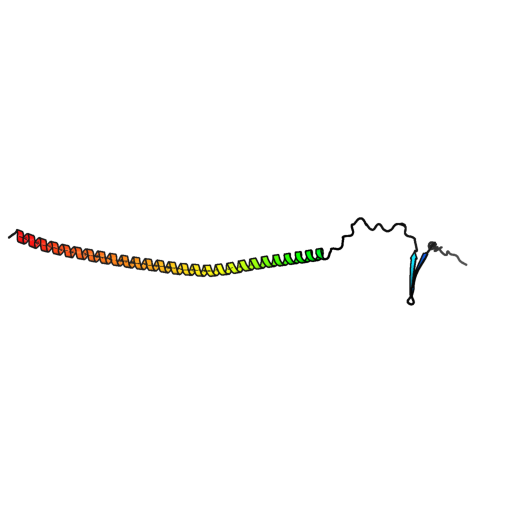134 1.00 98.31 98 PHE A C 1
ATOM 782 O O . PHE A 1 98 ? -0.951 -2.393 12.275 1.00 98.31 98 PHE A O 1
ATOM 789 N N . GLU A 1 99 ? -1.106 -1.836 10.105 1.00 98.56 99 GLU A N 1
ATOM 790 C CA . GLU A 1 99 ? -2.374 -1.122 10.230 1.00 98.56 99 GLU A CA 1
ATOM 791 C C . GLU A 1 99 ? -3.519 -2.051 10.652 1.00 98.56 99 GLU A C 1
ATOM 793 O O . GLU A 1 99 ? -4.257 -1.732 11.586 1.00 98.56 99 GLU A O 1
ATOM 798 N N . GLU A 1 100 ? -3.625 -3.236 10.052 1.00 98.62 100 GLU A N 1
ATOM 799 C CA . GLU A 1 100 ? -4.615 -4.247 10.435 1.00 98.62 100 GLU A CA 1
ATOM 800 C C . GLU A 1 100 ? -4.434 -4.703 11.889 1.00 98.62 100 GLU A C 1
ATOM 802 O O . GLU A 1 100 ? -5.412 -4.772 12.640 1.00 98.62 100 GLU A O 1
ATOM 807 N N . ASN A 1 101 ? -3.193 -4.935 12.329 1.00 98.62 101 ASN A N 1
ATOM 808 C CA . ASN A 1 101 ? -2.905 -5.281 13.721 1.00 98.62 101 ASN A CA 1
ATOM 809 C C . ASN A 1 101 ? -3.304 -4.153 14.690 1.00 98.62 101 ASN A C 1
ATOM 811 O O . ASN A 1 101 ? -3.937 -4.399 15.720 1.00 98.62 101 ASN A O 1
ATOM 815 N N . ASN A 1 102 ? -2.988 -2.903 14.349 1.00 98.69 102 ASN A N 1
ATOM 816 C CA . ASN A 1 102 ? -3.360 -1.746 15.163 1.00 98.69 102 ASN A CA 1
ATOM 817 C C . ASN A 1 102 ? -4.883 -1.568 15.236 1.00 98.69 102 ASN A C 1
ATOM 819 O O . ASN A 1 102 ? -5.421 -1.300 16.313 1.00 98.69 102 ASN A O 1
ATOM 823 N N . ASN A 1 103 ? -5.586 -1.776 14.121 1.00 98.75 103 ASN A N 1
ATOM 824 C CA . ASN A 1 103 ? -7.045 -1.724 14.068 1.00 98.75 103 ASN A CA 1
ATOM 825 C C . ASN A 1 103 ? -7.680 -2.831 14.915 1.00 98.75 103 ASN A C 1
ATOM 827 O O . ASN A 1 103 ? -8.631 -2.568 15.653 1.00 98.75 103 ASN A O 1
ATOM 831 N N . PHE A 1 104 ? -7.125 -4.046 14.886 1.00 98.69 104 PHE A N 1
ATOM 832 C CA . PHE A 1 104 ? -7.578 -5.136 15.748 1.00 98.69 104 PHE A CA 1
ATOM 833 C C . PHE A 1 104 ? -7.439 -4.780 17.233 1.00 98.69 104 PHE A C 1
ATOM 835 O O . PHE A 1 104 ? -8.405 -4.904 17.990 1.00 98.69 104 PHE A O 1
ATOM 842 N N . ILE A 1 105 ? -6.269 -4.279 17.646 1.00 98.62 105 ILE A N 1
ATOM 843 C CA . ILE A 1 105 ? -6.018 -3.860 19.034 1.00 98.62 105 ILE A CA 1
ATOM 844 C C . ILE A 1 105 ? -6.988 -2.750 19.449 1.00 98.62 105 ILE A C 1
ATOM 846 O O . ILE A 1 105 ? -7.583 -2.820 20.529 1.00 98.62 105 ILE A O 1
ATOM 850 N N . LYS A 1 106 ? -7.184 -1.746 18.588 1.00 98.75 106 LYS A N 1
ATOM 851 C CA . LYS A 1 106 ? -8.104 -0.633 18.836 1.00 98.75 106 LYS A CA 1
ATOM 852 C C . LYS A 1 106 ? -9.534 -1.129 19.049 1.00 98.75 106 LYS A C 1
ATOM 854 O O . LYS A 1 106 ? -10.130 -0.827 20.080 1.00 98.75 106 LYS A O 1
ATOM 859 N N . HIS A 1 107 ? -10.055 -1.943 18.135 1.00 98.69 107 HIS A N 1
ATOM 860 C CA . HIS A 1 107 ? -11.417 -2.465 18.242 1.00 98.69 107 HIS A CA 1
ATOM 861 C C . HIS A 1 107 ? -11.604 -3.400 19.438 1.00 98.69 107 HIS A C 1
ATOM 863 O O . HIS A 1 107 ? -12.644 -3.356 20.096 1.00 98.69 107 HIS A O 1
ATOM 869 N N . ALA A 1 108 ? -10.606 -4.228 19.757 1.00 98.69 108 ALA A N 1
ATOM 870 C CA . ALA A 1 108 ? -10.647 -5.071 20.946 1.00 98.69 108 ALA A CA 1
ATOM 871 C C . ALA A 1 108 ? -10.718 -4.226 22.230 1.00 98.69 108 ALA A C 1
ATOM 873 O O . ALA A 1 108 ? -11.528 -4.520 23.113 1.00 98.69 108 ALA A O 1
ATOM 874 N N . LYS A 1 109 ? -9.923 -3.151 22.306 1.00 98.62 109 LYS A N 1
ATOM 875 C CA . LYS A 1 109 ? -9.925 -2.214 23.435 1.00 98.62 109 LYS A CA 1
ATOM 876 C C . LYS A 1 109 ? -11.266 -1.492 23.573 1.00 98.62 109 LYS A C 1
ATOM 878 O O . LYS A 1 109 ? -11.858 -1.537 24.648 1.00 98.62 109 LYS A O 1
ATOM 883 N N . GLU A 1 110 ? -11.764 -0.889 22.495 1.00 98.69 110 GLU A N 1
ATOM 884 C CA . GLU A 1 110 ? -13.049 -0.172 22.481 1.00 98.69 110 GLU A CA 1
ATOM 885 C C . GLU A 1 110 ? -14.203 -1.087 22.907 1.00 98.69 110 GLU A C 1
ATOM 887 O O . GLU A 1 110 ? -15.048 -0.711 23.718 1.00 98.69 110 GLU A O 1
ATOM 892 N N . LYS A 1 111 ? -14.215 -2.330 22.414 1.00 98.75 111 LYS A N 1
ATOM 893 C CA . LYS A 1 111 ? -15.248 -3.308 22.762 1.00 98.75 111 LYS A CA 1
ATOM 894 C C . LYS A 1 111 ? -15.192 -3.717 24.233 1.00 98.75 111 LYS A C 1
ATOM 896 O O . LYS A 1 111 ? -16.242 -3.913 24.845 1.00 98.75 111 LYS A O 1
ATOM 901 N N . LEU A 1 112 ? -13.993 -3.871 24.796 1.00 98.75 112 LEU A N 1
ATOM 902 C CA . LEU A 1 112 ? -13.830 -4.162 26.218 1.00 98.75 112 LEU A CA 1
ATOM 903 C C . LEU A 1 112 ? -14.323 -2.991 27.071 1.00 98.75 112 LEU A C 1
ATOM 905 O O . LEU A 1 112 ? -15.094 -3.208 27.999 1.00 98.75 112 LEU A O 1
ATOM 909 N N . GLU A 1 113 ? -13.932 -1.767 26.727 1.00 98.62 113 GLU A N 1
ATOM 910 C CA . GLU A 1 113 ? -14.339 -0.554 27.440 1.00 98.62 113 GLU A CA 1
ATOM 911 C C . GLU A 1 113 ? -15.863 -0.388 27.446 1.00 98.62 113 GLU A C 1
ATOM 913 O O . GLU A 1 113 ? -16.464 -0.253 28.510 1.00 98.62 113 GLU A O 1
ATOM 918 N N . GLN A 1 114 ? -16.513 -0.562 26.291 1.00 98.75 114 GLN A N 1
ATOM 919 C CA . GLN A 1 114 ? -17.977 -0.566 26.193 1.00 98.75 114 GLN A CA 1
ATOM 920 C C . GLN A 1 114 ? -18.629 -1.646 27.067 1.00 98.75 114 GLN A C 1
ATOM 922 O O . GLN A 1 114 ? -19.656 -1.404 27.699 1.00 98.75 114 GLN A O 1
ATOM 927 N N . LYS A 1 115 ? -18.055 -2.856 27.113 1.00 98.75 115 LYS A N 1
ATOM 928 C CA . LYS A 1 115 ? -18.584 -3.947 27.947 1.00 98.75 115 LYS A CA 1
ATOM 929 C C . LYS A 1 115 ? -18.439 -3.658 29.436 1.00 98.75 115 LYS A C 1
ATOM 931 O O . LYS A 1 115 ? -19.342 -4.010 30.194 1.00 98.75 115 LYS A O 1
ATOM 936 N N . MET A 1 116 ? -17.334 -3.042 29.841 1.00 98.75 116 MET A N 1
ATOM 937 C CA . MET A 1 116 ? -17.098 -2.665 31.231 1.00 98.75 116 MET A CA 1
ATOM 938 C C . MET A 1 116 ? -18.030 -1.536 31.666 1.00 98.75 116 MET A C 1
ATOM 940 O O . MET A 1 116 ? -18.626 -1.648 32.736 1.00 98.75 116 MET A O 1
ATOM 944 N N . GLU A 1 117 ? -18.232 -0.514 30.830 1.00 98.69 117 GLU A N 1
ATOM 945 C CA . GLU A 1 117 ? -19.151 0.580 31.161 1.00 98.69 117 GLU A CA 1
ATOM 946 C C . GLU A 1 117 ? -20.596 0.081 31.237 1.00 98.69 117 GLU A C 1
ATOM 948 O O . GLU A 1 117 ? -21.261 0.281 32.248 1.00 98.69 117 GLU A O 1
ATOM 953 N N . ALA A 1 118 ? -21.045 -0.714 30.260 1.00 98.69 118 ALA A N 1
ATOM 954 C CA . ALA A 1 118 ? -22.373 -1.319 30.315 1.00 98.69 118 ALA A CA 1
ATOM 955 C C . ALA A 1 118 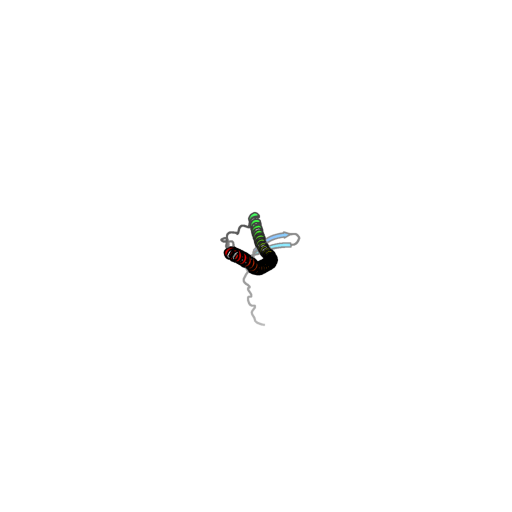? -22.551 -2.224 31.549 1.00 98.69 118 ALA A C 1
ATOM 957 O O . ALA A 1 118 ? -23.629 -2.289 32.136 1.00 98.69 118 ALA A O 1
ATOM 958 N N . ASN A 1 119 ? -21.513 -2.958 31.968 1.00 98.69 119 ASN A N 1
ATOM 959 C CA . ASN A 1 119 ? -21.580 -3.762 33.190 1.00 98.69 119 ASN A CA 1
ATOM 960 C C . ASN A 1 119 ? -21.726 -2.886 34.442 1.00 98.69 119 ASN A C 1
ATOM 962 O O . ASN A 1 119 ? -22.544 -3.198 35.312 1.00 98.69 119 ASN A O 1
ATOM 966 N N . LYS A 1 120 ? -20.959 -1.797 34.509 1.00 98.75 120 LYS A N 1
ATOM 967 C CA . LYS A 1 120 ? -20.997 -0.830 35.601 1.00 98.75 120 LYS A CA 1
ATOM 968 C C . LYS A 1 120 ? -22.368 -0.160 35.698 1.00 98.75 120 LYS A C 1
ATOM 970 O O . LYS A 1 120 ? -22.982 -0.242 36.760 1.00 98.75 120 LYS A O 1
ATOM 975 N N . GLU A 1 121 ? -22.887 0.378 34.598 1.00 98.62 121 GLU A N 1
ATOM 976 C CA . GLU A 1 121 ? -24.219 0.995 34.531 1.00 98.62 121 GLU A CA 1
ATOM 977 C C . GLU A 1 121 ? -25.320 0.012 34.955 1.00 98.62 121 GLU A C 1
ATOM 979 O O . GLU A 1 121 ? -26.170 0.342 35.780 1.00 98.62 121 GLU A O 1
ATOM 984 N N . ASN A 1 122 ? -25.271 -1.237 34.476 1.00 98.69 122 ASN A N 1
ATOM 985 C CA . ASN A 1 122 ? -26.236 -2.268 34.873 1.00 98.69 122 ASN A CA 1
ATOM 986 C C . ASN A 1 122 ? -26.184 -2.568 36.377 1.00 98.69 122 ASN A C 1
ATOM 988 O O . ASN A 1 122 ? -27.221 -2.763 37.019 1.00 98.69 122 ASN A O 1
ATOM 992 N N . ARG A 1 123 ? -24.980 -2.618 36.956 1.00 98.62 123 ARG A N 1
ATOM 993 C CA . ARG A 1 123 ? -24.799 -2.853 38.392 1.00 98.62 123 ARG A CA 1
ATOM 994 C C . ARG A 1 123 ? -25.307 -1.672 39.216 1.00 98.62 123 ARG A C 1
ATOM 996 O O . ARG A 1 123 ? -25.956 -1.887 40.239 1.00 98.62 123 ARG A O 1
ATOM 1003 N N . GLU A 1 124 ? -25.020 -0.450 38.784 1.00 98.62 124 GLU A N 1
ATOM 1004 C CA . GLU A 1 124 ? -25.498 0.775 39.427 1.00 98.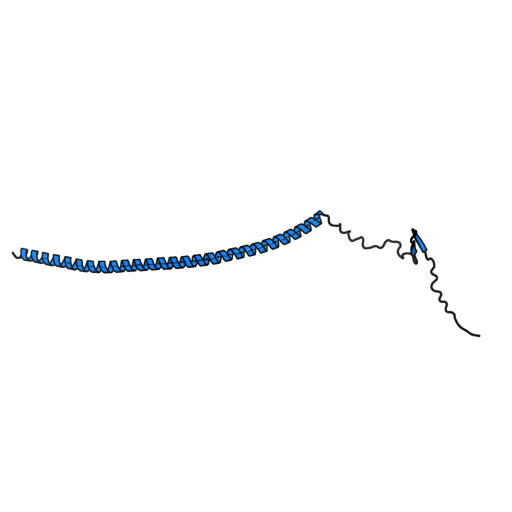62 124 GLU A CA 1
ATOM 1005 C C . GLU A 1 124 ? -27.024 0.872 39.366 1.00 98.62 124 GLU A C 1
ATOM 1007 O O . GLU A 1 124 ? -27.650 1.097 40.400 1.00 98.62 124 GLU A O 1
ATOM 1012 N N . ALA A 1 125 ? -27.634 0.583 38.215 1.00 98.69 125 ALA A N 1
ATOM 1013 C CA . ALA A 1 125 ? -29.086 0.560 38.055 1.00 98.69 125 ALA A CA 1
ATOM 1014 C C . ALA A 1 125 ? -29.756 -0.486 38.962 1.00 98.69 125 ALA A C 1
ATOM 1016 O O . ALA A 1 125 ? -30.770 -0.197 39.600 1.00 98.69 125 ALA A O 1
ATOM 1017 N N . LEU A 1 126 ? -29.175 -1.688 39.079 1.00 98.62 126 LEU A N 1
ATOM 1018 C CA . LEU A 1 126 ? -29.689 -2.730 39.974 1.00 98.62 126 LEU A CA 1
ATOM 1019 C C . LEU A 1 126 ? -29.667 -2.284 41.442 1.00 98.62 126 LEU A C 1
ATOM 1021 O O . LEU A 1 126 ? -30.641 -2.494 42.171 1.00 98.62 126 LEU A O 1
ATOM 1025 N N . LEU A 1 127 ? -28.558 -1.682 41.877 1.00 98.56 127 LEU A N 1
ATOM 1026 C CA . LEU A 1 127 ? -28.412 -1.171 43.239 1.00 98.56 127 LEU A CA 1
ATOM 1027 C C . LEU A 1 127 ? -29.350 0.010 43.497 1.00 98.56 127 LEU A C 1
ATOM 1029 O O . LEU A 1 127 ? -30.016 0.026 44.530 1.00 98.56 127 LEU A O 1
ATOM 1033 N N . ALA A 1 128 ? -29.457 0.948 42.556 1.00 98.62 128 ALA A N 1
ATOM 1034 C CA . ALA A 1 128 ? -30.367 2.084 42.647 1.00 98.62 128 ALA A CA 1
ATOM 1035 C C . ALA A 1 128 ? -31.822 1.618 42.792 1.00 98.62 128 ALA A C 1
ATOM 1037 O O . ALA A 1 128 ? -32.494 2.014 43.741 1.00 98.62 128 ALA A O 1
ATOM 1038 N N . ALA A 1 129 ? -32.270 0.683 41.949 1.00 98.56 129 ALA A N 1
ATOM 1039 C CA . ALA A 1 129 ? -33.617 0.122 42.032 1.00 98.56 129 ALA A CA 1
ATOM 1040 C C . ALA A 1 129 ? -33.865 -0.637 43.350 1.00 98.56 129 ALA A C 1
ATOM 1042 O O . ALA A 1 129 ? -34.983 -0.657 43.864 1.00 98.56 129 ALA A O 1
ATOM 1043 N N . MET A 1 130 ? -32.845 -1.302 43.910 1.00 98.50 130 MET A N 1
ATOM 1044 C CA . MET A 1 130 ? -32.956 -1.945 45.224 1.00 98.50 130 MET A CA 1
ATOM 1045 C C . MET A 1 130 ? -33.116 -0.913 46.344 1.00 98.50 130 MET A C 1
ATOM 1047 O O . MET A 1 130 ? -33.988 -1.082 47.196 1.00 98.50 130 MET A O 1
ATOM 1051 N N . LEU A 1 131 ? -32.293 0.136 46.338 1.00 98.44 131 LEU A N 1
ATOM 1052 C CA . LEU A 1 131 ? -32.339 1.205 47.334 1.00 98.44 131 LEU A CA 1
ATOM 1053 C C . LEU A 1 131 ? -33.649 1.992 47.260 1.00 98.44 131 LEU A C 1
ATOM 1055 O O . LEU A 1 131 ? -34.231 2.278 48.301 1.00 98.44 131 LEU A O 1
ATOM 1059 N N . GLU A 1 132 ? -34.148 2.275 46.060 1.00 98.38 132 GLU A N 1
ATOM 1060 C CA . GLU A 1 132 ? -35.426 2.960 45.848 1.00 98.38 132 GLU A CA 1
ATOM 1061 C C . GLU A 1 132 ? -36.592 2.177 46.465 1.00 98.38 132 GLU A C 1
ATOM 1063 O O . GLU A 1 132 ? -37.344 2.727 47.269 1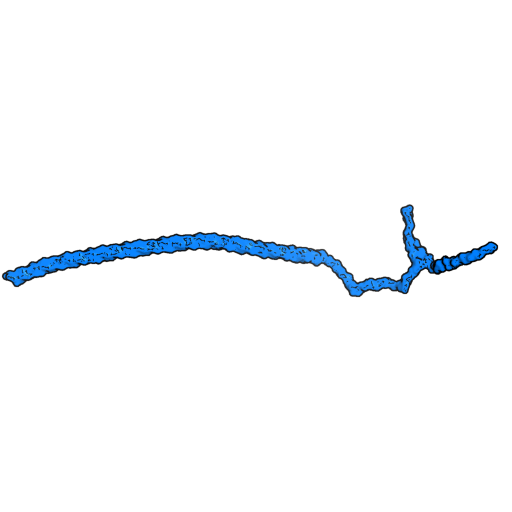.00 98.38 132 GLU A O 1
ATOM 1068 N N . ARG A 1 133 ? -36.671 0.860 46.217 1.00 98.19 133 ARG A N 1
ATOM 1069 C CA . ARG A 1 133 ? -37.688 -0.000 46.850 1.00 98.19 133 ARG A CA 1
ATOM 1070 C C . ARG A 1 133 ? -37.597 -0.004 48.375 1.00 98.19 133 ARG A C 1
ATOM 1072 O O . ARG A 1 133 ? -38.621 -0.108 49.044 1.00 98.19 133 ARG A O 1
ATOM 1079 N N . LEU A 1 134 ? -36.392 0.061 48.944 1.00 98.25 134 LEU A N 1
ATOM 1080 C CA . LEU A 1 134 ? -36.221 0.144 50.399 1.00 98.25 134 LEU A CA 1
ATOM 1081 C C . LEU A 1 134 ? -36.685 1.506 50.933 1.00 98.25 134 LEU A C 1
ATOM 1083 O O . LEU A 1 134 ? -37.457 1.548 51.887 1.00 98.25 134 LEU A O 1
ATOM 1087 N N . GLN A 1 135 ? -36.311 2.599 50.266 1.00 98.06 135 GLN A N 1
ATOM 1088 C CA . GLN A 1 135 ? -36.746 3.950 50.627 1.00 98.06 135 GLN A CA 1
ATOM 1089 C C . GLN A 1 135 ? -38.269 4.120 50.539 1.00 98.06 135 GLN A C 1
ATOM 1091 O O . GLN A 1 135 ? -38.858 4.797 51.380 1.00 98.06 135 GLN A O 1
ATOM 1096 N N . GLU A 1 136 ? -38.932 3.504 49.557 1.00 98.19 136 GLU A N 1
ATOM 1097 C CA . GLU A 1 136 ? -40.399 3.472 49.480 1.00 98.19 136 GLU A CA 1
ATOM 1098 C C . GLU A 1 136 ? -41.026 2.784 50.698 1.00 98.19 136 GLU A C 1
ATOM 1100 O O . GLU A 1 136 ? -42.018 3.276 51.240 1.00 98.19 136 GLU A O 1
ATOM 1105 N N . LYS A 1 137 ? -40.436 1.678 51.176 1.00 98.19 137 LYS A N 1
ATOM 1106 C CA . LYS A 1 137 ? -40.912 1.000 52.393 1.00 98.19 137 LYS A CA 1
ATOM 1107 C C . LYS A 1 137 ? -40.734 1.869 53.635 1.00 98.19 137 LYS A C 1
ATOM 1109 O O . LYS A 1 137 ? -41.638 1.893 54.470 1.00 98.19 137 LYS A O 1
ATOM 1114 N N . ASP A 1 138 ? -39.622 2.592 53.738 1.00 98.06 138 ASP A N 1
ATOM 1115 C CA . ASP A 1 138 ? -39.369 3.510 54.853 1.00 98.06 138 ASP A CA 1
ATOM 1116 C C . ASP A 1 138 ? -40.367 4.677 54.854 1.00 98.06 138 ASP A C 1
ATOM 1118 O O . ASP A 1 138 ? -40.980 4.965 55.885 1.00 98.06 138 ASP A O 1
ATOM 1122 N N . LYS A 1 139 ? -40.615 5.287 53.684 1.00 98.19 139 LYS A N 1
ATOM 1123 C CA . LYS A 1 139 ? -41.642 6.331 53.510 1.00 98.19 139 LYS A CA 1
ATOM 1124 C C . LYS A 1 139 ? -43.027 5.826 53.908 1.00 98.19 139 LYS A C 1
ATOM 1126 O O . LYS A 1 139 ? -43.716 6.479 54.687 1.00 98.19 139 LYS A O 1
ATOM 1131 N N . HIS A 1 140 ? -43.410 4.640 53.440 1.00 97.94 140 HIS A N 1
ATOM 1132 C CA . HIS A 1 140 ? -44.692 4.042 53.799 1.00 97.94 140 HIS A CA 1
ATOM 1133 C C . HIS A 1 140 ? -44.813 3.798 55.312 1.00 97.94 140 HIS A C 1
ATOM 1135 O O . HIS A 1 140 ? -45.865 4.038 55.903 1.00 97.94 140 HIS A O 1
ATOM 1141 N N . ALA A 1 141 ? -43.737 3.358 55.969 1.00 98.00 141 ALA A N 1
ATOM 1142 C CA . ALA A 1 141 ? -43.740 3.153 57.413 1.00 98.00 141 ALA A CA 1
ATOM 1143 C C . ALA A 1 141 ? -43.951 4.466 58.193 1.00 98.00 141 ALA A C 1
ATOM 1145 O O . ALA A 1 141 ? -44.665 4.456 59.201 1.00 98.00 141 ALA A O 1
ATOM 1146 N N . GLU A 1 142 ? -43.371 5.583 57.737 1.00 97.38 142 GLU A N 1
ATOM 1147 C CA . GLU A 1 142 ? -43.629 6.920 58.301 1.00 97.38 142 GLU A CA 1
ATOM 1148 C C . GLU A 1 142 ? -45.080 7.363 58.090 1.00 97.38 142 GLU A C 1
ATOM 1150 O O . GLU A 1 142 ? -45.738 7.822 59.026 1.00 97.38 142 GLU A O 1
ATOM 1155 N N . GLU A 1 143 ? -45.621 7.177 56.885 1.00 97.25 143 GLU A N 1
ATOM 1156 C CA . GLU A 1 143 ? -47.020 7.500 56.584 1.00 97.25 143 GLU A CA 1
ATOM 1157 C C . GLU A 1 143 ? -47.991 6.720 57.476 1.00 97.25 143 GLU A C 1
ATOM 1159 O O . GLU A 1 143 ? -48.960 7.285 57.987 1.00 97.25 143 GLU A O 1
ATOM 1164 N N . VAL A 1 144 ? -47.726 5.431 57.710 1.00 97.81 144 VAL A N 1
ATOM 1165 C CA . VAL A 1 144 ? -48.532 4.595 58.611 1.00 97.81 144 VAL A CA 1
ATOM 1166 C C . VAL A 1 144 ? -48.472 5.108 60.054 1.00 97.81 144 VAL A C 1
ATOM 1168 O O . VAL A 1 144 ? -49.520 5.171 60.702 1.00 97.81 144 VAL A O 1
ATOM 1171 N N . ARG A 1 145 ? -47.292 5.514 60.554 1.00 96.88 145 ARG A N 1
ATOM 1172 C CA . ARG A 1 145 ? -47.151 6.118 61.896 1.00 96.88 145 ARG A CA 1
ATOM 1173 C C . ARG A 1 145 ? -47.959 7.406 62.019 1.00 96.88 145 ARG A C 1
ATOM 1175 O O . ARG A 1 145 ? -48.793 7.513 62.914 1.00 96.88 145 ARG A O 1
ATOM 1182 N N . LYS A 1 146 ? -47.796 8.323 61.066 1.00 96.81 146 LYS A N 1
ATOM 1183 C CA . LYS A 1 146 ? -48.524 9.597 61.038 1.00 96.81 146 LYS A CA 1
ATOM 1184 C C . LYS A 1 146 ? -50.040 9.399 60.942 1.00 96.81 146 LYS A C 1
ATOM 1186 O O . LYS A 1 146 ? -50.806 10.059 61.635 1.00 96.81 146 LYS A O 1
ATOM 1191 N N . ASN A 1 147 ? -50.494 8.454 60.118 1.00 95.88 147 ASN A N 1
ATOM 1192 C CA . ASN A 1 147 ? -51.917 8.122 60.005 1.00 95.88 147 ASN A CA 1
ATOM 1193 C C . ASN A 1 147 ? -52.496 7.558 61.307 1.00 95.88 147 ASN A C 1
ATOM 1195 O O . ASN A 1 147 ? -53.676 7.769 61.591 1.00 95.88 147 ASN A O 1
ATOM 1199 N N . LYS A 1 148 ? -51.696 6.820 62.084 1.00 95.81 148 LYS A N 1
ATOM 1200 C CA . LYS A 1 148 ? -52.103 6.329 63.402 1.00 95.81 148 LYS A CA 1
ATOM 1201 C C . LYS A 1 148 ? -52.286 7.492 64.382 1.00 95.81 148 LYS A C 1
ATOM 1203 O O . LYS A 1 148 ? -53.342 7.570 64.998 1.00 95.81 148 LYS A O 1
ATOM 1208 N N . GLU A 1 149 ? -51.317 8.403 64.459 1.00 93.62 149 GLU A N 1
ATOM 1209 C CA . GLU A 1 149 ? -51.375 9.596 65.321 1.00 93.62 149 GLU A CA 1
ATOM 1210 C C . GLU A 1 149 ? -52.614 10.453 65.019 1.00 93.62 149 GLU A C 1
ATOM 1212 O O . GLU A 1 149 ? -53.401 10.740 65.917 1.00 93.62 149 GLU A O 1
ATOM 1217 N N . LEU A 1 150 ? -52.874 10.746 63.740 1.00 93.12 150 LEU A N 1
ATOM 1218 C CA . LEU A 1 150 ? -54.046 11.526 63.321 1.00 93.12 150 LEU A CA 1
ATOM 1219 C C . LEU A 1 150 ? -55.383 10.870 63.710 1.00 93.12 150 LEU A C 1
ATOM 1221 O O . LEU A 1 150 ? -56.338 11.560 64.064 1.00 93.12 150 LEU A O 1
ATOM 1225 N N . LYS A 1 151 ? -55.478 9.535 63.644 1.00 91.88 151 LYS A N 1
ATOM 1226 C CA . LYS A 1 151 ? -56.689 8.807 64.064 1.00 91.88 151 LYS A CA 1
ATOM 1227 C C . LYS A 1 151 ? -56.878 8.830 65.577 1.00 91.88 151 LYS A C 1
ATOM 1229 O O . LYS A 1 151 ? -58.014 8.921 66.036 1.00 91.88 151 LYS A O 1
ATOM 1234 N N . GLU A 1 152 ? -55.791 8.725 66.336 1.00 89.81 152 GLU A N 1
ATOM 1235 C CA . GLU A 1 152 ? -55.827 8.819 67.797 1.00 89.81 152 GLU A CA 1
ATOM 1236 C C . GLU A 1 152 ? -56.231 10.223 68.260 1.00 89.81 152 GLU A C 1
ATOM 1238 O O . GLU A 1 152 ? -57.011 10.343 69.203 1.00 89.81 152 GLU A O 1
ATOM 1243 N N . GLU A 1 153 ? -55.764 11.274 67.582 1.00 87.00 153 GLU A N 1
ATOM 1244 C CA . GLU A 1 153 ? -56.181 12.659 67.835 1.00 87.00 153 GLU A CA 1
ATOM 1245 C C . GLU A 1 153 ? -57.658 12.893 67.499 1.00 87.00 153 GLU A C 1
ATOM 1247 O O . GLU A 1 153 ? -58.360 13.538 68.269 1.00 87.00 153 GLU A O 1
ATOM 1252 N N . ALA A 1 154 ? -58.155 12.324 66.397 1.00 85.31 154 ALA A N 1
ATOM 1253 C CA . ALA A 1 154 ? -59.553 12.468 65.983 1.00 85.31 154 ALA A CA 1
ATOM 1254 C C . ALA A 1 154 ? -60.566 11.714 66.874 1.00 85.31 154 ALA A C 1
ATOM 1256 O O . ALA A 1 154 ? -61.763 11.978 66.784 1.00 85.31 154 ALA A O 1
ATOM 1257 N N . CYS A 1 155 ? -60.115 10.755 67.692 1.00 72.50 155 CYS A N 1
ATOM 1258 C CA . CYS A 1 155 ? -60.953 10.007 68.641 1.00 72.50 155 CYS A CA 1
ATOM 1259 C C . CYS A 1 155 ? -60.906 10.548 70.083 1.00 72.50 155 CYS A C 1
ATOM 1261 O O . CYS A 1 155 ? -61.552 9.957 70.952 1.00 72.50 155 CYS A O 1
ATOM 1263 N N . ARG A 1 156 ? -60.139 11.612 70.355 1.00 65.62 156 ARG A N 1
ATOM 1264 C CA . ARG A 1 156 ? -60.175 12.339 71.636 1.00 65.62 156 ARG A CA 1
ATOM 1265 C C . ARG A 1 156 ? -61.242 13.422 71.623 1.00 65.62 156 ARG A C 1
ATOM 1267 O O . ARG A 1 156 ? -61.810 13.648 72.713 1.00 65.62 156 ARG A O 1
#

Sequence (156 aa):
MTLADAVDLGWCVIKDVEVIELNKRASGQAFEVILKPPSFDGVPELNTSMPQRRDPSLEEIQKKLEAAEERRKCQEAEMLKHLAEKREHEREVIQKAFEENNNFIKHAKEKLEQKMEANKENREALLAAMLERLQEKDKHAEEVRKNKELKEEACR

Radius of gyration: 63.12 Å; chains: 1; bounding box: 126×64×166 Å

Secondary structure (DSSP, 8-state):
-----------------EEEEEEEETTEEEEEEESS--SSSSPP---TTS--PPPPPHHHHHHHHHHHHHHHHHHHHHHHHHHHHHHHHHHHHHHHHHHHHHHHHHHHHHHHHHHHHHHHHHHHHHHHHHHHHHHHHHHHHHHHHHHHHHHHHHT-

Foldseek 3Di:
DDDDDDPPPPVDPQPDWDKAWDDQDPVGGDIDIDSDPPPDPDDPPPVPVPPPDPDDDPVRVVVVVVVVVVVVVVVVVVVVVVVVVVVVVVVVVVVVVVVVVVVVVVVVVVVVVVVVVVVVVVVVVVVVVVVVVVVVVVVVVVVVVVVVVVVVVVVD

pLDDT: mean 87.39, std 18.15, range [35.06, 98.75]

Organism: Scomber scombrus (NCBI:txid13677)

InterPro domains:
  IPR000956 Stathmin family [PF00836] (16-149)
  IPR000956 Stathmin family [PIRSF002285] (13-155)
  IPR000956 Stathmin family [PR00345] (19-37)
  IPR000956 Stathmin family [PR00345] (48-76)
  IPR000956 Stathmin family [PR00345] (77-100)
  IPR000956 Stathmin family [PR00345] (101-124)
  IPR000956 Stathmin family [PR00345] (125-149)
  IPR000956 Stathmin family [PS51663] (15-156)
  IPR000956 Stathmin family [PTHR10104] (4-152)
  IPR030514 Stathmin, conserved site [PS00563] (51-60)
  IPR030514 Stathmin, conserved site [PS01041] (84-93)
  IPR036002 Stathmin superfamily [SSF101494] (16-151)